Protein AF-A0A7X7YXY2-F1 (afdb_monomer_lite)

Radius of gyration: 24.93 Å; chains: 1; bounding box: 46×32×89 Å

Sequence (174 aa):
MLSRREFLTVGAAAGASMLLKPASALAAQGSRRFHCCLASKVIAARPELLDIVRDAGVTELWLASYFFGHWYEKPEDLKPVIAMVEAKGLGWNIINVPLGHPGDALGDATGATPVAPPTRWRMAERPDGTKYSGTSLHPPATQENVDAIRQIRALKPGTIFLDDDFRLAQGPGV

pLDDT: mean 82.48, std 14.8, range [44.88, 98.0]

Secondary structure (DSSP, 8-state):
---HHHHHHHHHHHHHHHHT--THHHHTTT----EEE--HHHHHH-TTHHHHHHHTT--EEEEEEEETTEESS-HHHHHHHHHHHHHTT-EEEEEEESS--SSSTT--TTS-S-SS--TTSPPEE-TT--EE-S----TTHHHHHHHHHHHHHTT--S-EEEPTT-S--SSTT-

Structure (mmCIF, N/CA/C/O backbone):
data_AF-A0A7X7YXY2-F1
#
_entry.id   AF-A0A7X7YXY2-F1
#
loop_
_atom_site.group_PDB
_atom_site.id
_atom_site.type_symbol
_atom_site.label_atom_id
_atom_site.label_alt_id
_atom_site.label_comp_id
_atom_site.label_asym_id
_atom_site.label_entity_id
_atom_site.label_seq_id
_atom_site.pdbx_PDB_ins_code
_atom_site.Cartn_x
_atom_site.Cartn_y
_atom_site.Cartn_z
_atom_site.occupancy
_atom_site.B_iso_or_equiv
_atom_site.auth_seq_id
_atom_site.auth_comp_id
_atom_site.auth_asym_id
_atom_site.auth_atom_id
_atom_site.pdbx_PDB_model_num
ATOM 1 N N . MET A 1 1 ? -1.255 -7.164 68.648 1.00 64.19 1 MET A N 1
ATOM 2 C CA . MET A 1 1 ? -1.462 -8.426 67.904 1.00 64.19 1 MET A CA 1
ATOM 3 C C . MET A 1 1 ? -2.823 -8.342 67.244 1.00 64.19 1 MET A C 1
ATOM 5 O O . MET A 1 1 ? -3.775 -8.042 67.950 1.00 64.19 1 MET A O 1
ATOM 9 N N . LEU A 1 2 ? -2.908 -8.529 65.926 1.00 71.62 2 LEU A N 1
ATOM 10 C CA . LEU A 1 2 ? -4.194 -8.583 65.224 1.00 71.62 2 LEU A CA 1
ATOM 11 C C . LEU A 1 2 ? -4.937 -9.860 65.619 1.00 71.62 2 LEU A C 1
ATOM 13 O O . LEU A 1 2 ? -4.355 -10.945 65.634 1.00 71.62 2 LEU A O 1
ATOM 17 N N . SER A 1 3 ? -6.219 -9.734 65.938 1.00 87.88 3 SER A N 1
ATOM 18 C CA . SER A 1 3 ? -7.081 -10.883 66.184 1.00 87.88 3 SER A CA 1
ATOM 19 C C . SER A 1 3 ? -7.359 -11.640 64.882 1.00 87.88 3 SER A C 1
ATOM 21 O O . SER A 1 3 ? -7.350 -11.083 63.782 1.00 87.88 3 SER A O 1
ATOM 23 N N . ARG A 1 4 ? -7.677 -12.935 64.999 1.00 82.50 4 ARG A N 1
ATOM 24 C CA . ARG A 1 4 ? -8.040 -13.789 63.854 1.00 82.50 4 ARG A CA 1
ATOM 25 C C . ARG A 1 4 ? -9.196 -13.208 63.030 1.00 82.50 4 ARG A C 1
ATOM 27 O O . ARG A 1 4 ? -9.219 -13.375 61.816 1.00 82.50 4 ARG A O 1
ATOM 34 N N . ARG A 1 5 ? -10.148 -12.528 63.680 1.00 82.62 5 ARG A N 1
ATOM 35 C CA . ARG A 1 5 ? -11.267 -11.866 62.995 1.00 82.62 5 ARG A CA 1
ATOM 36 C C . ARG A 1 5 ? -10.794 -10.666 62.188 1.00 82.62 5 ARG A C 1
ATOM 38 O O . ARG A 1 5 ? -11.148 -10.575 61.024 1.00 82.62 5 ARG A O 1
ATOM 45 N N . GLU A 1 6 ? -9.956 -9.806 62.756 1.00 84.50 6 GLU A N 1
ATOM 46 C CA . GLU A 1 6 ? -9.417 -8.649 62.030 1.00 84.50 6 GLU A CA 1
ATOM 47 C C . GLU A 1 6 ? -8.555 -9.082 60.841 1.00 84.50 6 GLU A C 1
ATOM 49 O O . GLU A 1 6 ? -8.676 -8.510 59.762 1.00 84.50 6 GLU A O 1
ATOM 54 N N . PHE A 1 7 ? -7.763 -10.147 60.992 1.00 82.75 7 PHE A N 1
ATOM 55 C CA . PHE A 1 7 ? -6.981 -10.710 59.891 1.00 82.75 7 PHE A CA 1
ATOM 56 C C . PHE A 1 7 ? -7.865 -11.207 58.736 1.00 82.75 7 PHE A C 1
ATOM 58 O O . PHE A 1 7 ? -7.582 -10.924 57.573 1.00 82.75 7 PHE A O 1
ATOM 65 N N . LEU A 1 8 ? -8.965 -11.906 59.041 1.00 84.12 8 LEU A N 1
ATOM 66 C CA . LEU A 1 8 ? -9.902 -12.393 58.024 1.00 84.12 8 LEU A CA 1
ATOM 67 C C . LEU A 1 8 ? -10.663 -11.253 57.341 1.00 84.12 8 LEU A C 1
ATOM 69 O O . LEU A 1 8 ? -10.829 -11.283 56.125 1.00 84.12 8 LEU A O 1
ATOM 73 N N . THR A 1 9 ? -11.084 -10.235 58.092 1.00 83.06 9 THR A N 1
ATOM 74 C CA . THR A 1 9 ? -11.784 -9.073 57.530 1.00 83.06 9 THR A CA 1
ATOM 75 C C . THR A 1 9 ? -10.872 -8.271 56.604 1.00 83.06 9 THR A C 1
ATOM 77 O O . THR A 1 9 ? -11.273 -7.919 55.495 1.00 83.06 9 THR A O 1
ATOM 80 N N . VAL A 1 10 ? -9.623 -8.033 57.017 1.00 80.06 10 VAL A N 1
ATOM 81 C CA . VAL A 1 10 ? -8.624 -7.338 56.192 1.00 80.06 10 VAL A CA 1
ATOM 82 C C . VAL A 1 10 ? -8.265 -8.168 54.957 1.00 80.06 10 VAL A C 1
ATOM 84 O O . VAL A 1 10 ? -8.212 -7.626 53.855 1.00 80.06 10 VAL A O 1
ATOM 87 N N . GLY A 1 11 ? -8.095 -9.486 55.105 1.00 75.94 11 GLY A N 1
ATOM 88 C CA . GLY A 1 11 ? -7.824 -10.390 53.985 1.00 75.94 11 GLY A CA 1
ATOM 89 C C . GLY A 1 11 ? -8.963 -10.443 52.961 1.00 75.94 11 GLY A C 1
ATOM 90 O O . GLY A 1 11 ? -8.712 -10.383 51.758 1.00 75.94 11 GLY A O 1
ATOM 91 N N . ALA A 1 12 ? -10.219 -10.485 53.415 1.00 77.38 12 ALA A N 1
ATOM 92 C CA . ALA A 1 12 ? -11.387 -10.481 52.535 1.00 77.38 12 ALA A CA 1
ATOM 93 C C . ALA A 1 12 ? -11.550 -9.144 51.788 1.00 77.38 12 ALA A C 1
ATOM 95 O O . ALA A 1 12 ? -11.807 -9.138 50.584 1.00 77.38 12 ALA A O 1
ATOM 96 N N . ALA A 1 13 ? -11.338 -8.012 52.469 1.00 73.19 13 ALA A N 1
ATOM 97 C CA . ALA A 1 13 ? -11.385 -6.686 51.852 1.00 73.19 13 ALA A CA 1
ATOM 98 C C . ALA A 1 13 ? -10.258 -6.479 50.821 1.00 73.19 13 ALA A C 1
ATOM 100 O O . ALA A 1 13 ? -10.490 -5.918 49.746 1.00 73.19 13 ALA A O 1
ATOM 101 N N . ALA A 1 14 ? -9.052 -6.983 51.105 1.00 69.44 14 ALA A N 1
ATOM 102 C CA . ALA A 1 14 ? -7.924 -6.971 50.173 1.00 69.44 14 ALA A CA 1
ATOM 103 C C . ALA A 1 14 ? -8.167 -7.871 48.942 1.00 69.44 14 ALA A C 1
ATOM 105 O O . ALA A 1 14 ? -7.831 -7.500 47.819 1.00 69.44 14 ALA A O 1
ATOM 106 N N . GLY A 1 15 ? -8.808 -9.031 49.123 1.00 65.62 15 GLY A N 1
ATOM 107 C CA . GLY A 1 15 ? -9.174 -9.927 48.020 1.00 65.62 15 GLY A CA 1
ATOM 108 C C . GLY A 1 15 ? -10.257 -9.344 47.105 1.00 65.62 15 GLY A C 1
ATOM 109 O O . GLY A 1 15 ? -10.133 -9.394 45.882 1.00 65.62 15 GLY A O 1
ATOM 110 N N . ALA A 1 16 ? -11.289 -8.717 47.679 1.00 63.78 16 ALA A N 1
ATOM 111 C CA . ALA A 1 16 ? -12.358 -8.069 46.915 1.00 63.78 16 ALA A CA 1
ATOM 112 C C . ALA A 1 16 ? -11.865 -6.842 46.124 1.00 63.78 16 ALA A C 1
ATOM 114 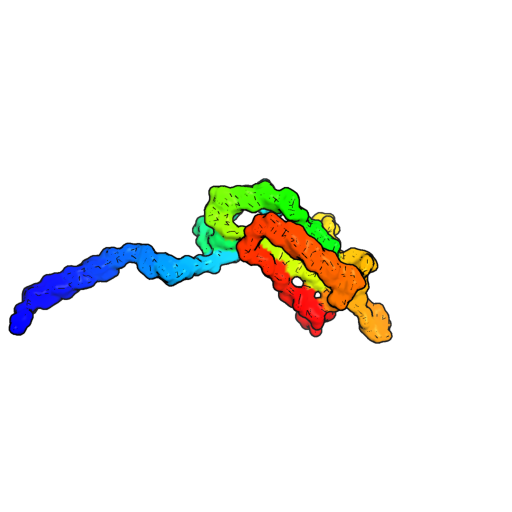O O . ALA A 1 16 ? -12.303 -6.607 44.999 1.00 63.78 16 ALA A O 1
ATOM 115 N N . SER A 1 17 ? -10.901 -6.091 46.663 1.00 58.81 17 SER A N 1
ATOM 116 C CA . SER A 1 17 ? -10.288 -4.954 45.960 1.00 58.81 17 SER A CA 1
ATOM 117 C C . SER A 1 17 ? -9.375 -5.376 44.800 1.00 58.81 17 SER A C 1
ATOM 119 O O . SER A 1 17 ? -9.226 -4.617 43.843 1.00 58.81 17 SER A O 1
ATOM 121 N N . MET A 1 18 ? -8.840 -6.604 44.801 1.00 59.44 18 MET A N 1
ATOM 122 C CA . MET A 1 18 ? -8.145 -7.165 43.632 1.00 59.44 18 MET A CA 1
ATOM 123 C C . MET A 1 18 ? -9.092 -7.580 42.495 1.00 59.44 18 MET A C 1
ATOM 125 O O . MET A 1 18 ? -8.693 -7.508 41.333 1.00 59.44 18 MET A O 1
ATOM 129 N N . LEU A 1 19 ? -10.336 -7.959 42.806 1.00 58.41 19 LEU A N 1
ATOM 130 C CA . LEU A 1 19 ? -11.381 -8.260 41.814 1.00 58.41 19 LEU A CA 1
ATOM 131 C C . LEU A 1 19 ? -12.005 -6.996 41.204 1.00 58.41 19 LEU A C 1
ATOM 133 O O . LEU A 1 19 ? -12.573 -7.048 40.119 1.00 58.41 19 LEU A O 1
ATOM 137 N N . LEU A 1 20 ? -11.858 -5.856 41.882 1.00 57.53 20 LEU A N 1
ATOM 138 C CA . LEU A 1 20 ? -12.271 -4.534 41.411 1.00 57.53 20 LEU A CA 1
ATOM 139 C C . LEU A 1 20 ? -11.175 -3.806 40.625 1.00 57.53 20 LEU A C 1
ATOM 141 O O . LEU A 1 20 ? -11.328 -2.617 40.336 1.00 57.53 20 LEU A O 1
ATOM 145 N N . LYS A 1 21 ? -10.075 -4.482 40.254 1.00 52.84 21 LYS A N 1
ATOM 146 C CA . LYS A 1 21 ? -9.138 -3.895 39.293 1.00 52.84 21 LYS A CA 1
ATOM 147 C C . LYS A 1 21 ? -9.932 -3.560 38.029 1.00 52.84 21 LYS A C 1
ATOM 149 O O . LYS A 1 21 ? -10.489 -4.473 37.418 1.00 52.84 21 LYS A O 1
ATOM 154 N N . PRO A 1 22 ? -10.003 -2.281 37.625 1.00 54.41 22 PRO A N 1
ATOM 155 C CA . PRO A 1 22 ? -10.683 -1.939 36.396 1.00 54.41 22 PRO A CA 1
ATOM 156 C C . PRO A 1 22 ? -9.968 -2.698 35.280 1.00 54.41 22 PRO A C 1
ATOM 158 O O . PRO A 1 22 ? -8.735 -2.712 35.223 1.00 54.41 22 PRO A O 1
ATOM 161 N N . ALA A 1 23 ? -10.732 -3.319 34.382 1.00 55.41 23 ALA A N 1
ATOM 162 C CA . ALA A 1 23 ? -10.197 -3.962 33.180 1.00 55.41 23 ALA A CA 1
ATOM 163 C C . ALA A 1 23 ? -9.264 -3.024 32.373 1.00 55.41 23 ALA A C 1
ATOM 165 O O . ALA A 1 23 ? -8.460 -3.483 31.565 1.00 55.41 23 ALA A O 1
ATOM 166 N N . SER A 1 24 ? -9.297 -1.714 32.653 1.00 52.25 24 SER A N 1
ATOM 167 C CA . SER A 1 24 ? -8.376 -0.711 32.120 1.00 52.25 24 SER A CA 1
ATOM 168 C C . SER A 1 24 ? -6.901 -0.920 32.490 1.00 52.25 24 SER A C 1
ATOM 170 O O . SER A 1 24 ? -6.040 -0.499 31.725 1.00 52.25 24 SER A O 1
ATOM 172 N N . ALA A 1 25 ? -6.566 -1.595 33.597 1.00 44.88 25 ALA A N 1
ATOM 173 C CA . ALA A 1 25 ? -5.164 -1.851 33.952 1.00 44.88 25 ALA A CA 1
ATOM 174 C C . ALA A 1 25 ? -4.511 -2.921 33.053 1.00 44.88 25 ALA A C 1
ATOM 176 O O . ALA A 1 25 ? -3.305 -2.871 32.823 1.00 44.88 25 ALA A O 1
ATOM 177 N N . LEU A 1 26 ? -5.305 -3.845 32.493 1.00 47.53 26 LEU A N 1
ATOM 178 C CA . LEU A 1 26 ? -4.872 -4.749 31.418 1.00 47.53 26 LEU A CA 1
ATOM 179 C C . LEU A 1 26 ? -4.837 -4.049 30.051 1.00 47.53 26 LEU A C 1
ATOM 181 O O . LEU A 1 26 ? -4.043 -4.433 29.202 1.00 47.53 26 LEU A O 1
ATOM 185 N N . ALA A 1 27 ? -5.637 -2.996 29.855 1.00 50.47 27 ALA A N 1
ATOM 186 C CA . ALA A 1 27 ? -5.588 -2.160 28.652 1.00 50.47 27 ALA A CA 1
ATOM 187 C C . ALA A 1 27 ? -4.377 -1.199 28.619 1.00 50.47 27 ALA A C 1
ATOM 189 O O . ALA A 1 27 ? -4.039 -0.673 27.560 1.00 50.47 27 ALA A O 1
ATOM 190 N N . ALA A 1 28 ? -3.723 -0.964 29.766 1.00 45.62 28 ALA A N 1
ATOM 191 C CA . ALA A 1 28 ? -2.580 -0.056 29.905 1.00 45.62 28 ALA A CA 1
ATOM 192 C C . ALA A 1 28 ? -1.221 -0.684 29.526 1.00 45.62 28 ALA A C 1
ATOM 194 O O . ALA A 1 28 ? -0.258 0.041 29.279 1.00 45.62 28 ALA A O 1
ATOM 195 N N . GLN A 1 29 ? -1.128 -2.016 29.418 1.00 49.97 29 GLN A N 1
ATOM 196 C CA . GLN A 1 29 ? -0.114 -2.645 28.569 1.00 49.97 29 GLN A CA 1
ATOM 197 C C . GLN A 1 29 ? -0.588 -2.421 27.140 1.00 49.97 29 GLN A C 1
ATOM 199 O O . GLN A 1 29 ? -1.574 -3.040 26.755 1.00 49.97 29 GLN A O 1
ATOM 204 N N . GLY A 1 30 ? 0.052 -1.486 26.423 1.00 58.22 30 GLY A N 1
ATOM 205 C CA . GLY A 1 30 ? -0.390 -0.996 25.114 1.00 58.22 30 GLY A CA 1
ATOM 206 C C . GLY A 1 30 ? -1.126 -2.069 24.318 1.00 58.22 30 GLY A C 1
ATOM 207 O O . GLY A 1 30 ? -0.541 -3.116 24.035 1.00 58.22 30 GLY A O 1
ATOM 208 N N . SER A 1 31 ? -2.419 -1.823 24.071 1.00 69.44 31 SER A N 1
ATOM 209 C CA . SER A 1 31 ? -3.337 -2.745 23.398 1.00 69.44 31 SER A CA 1
ATOM 210 C C . SER A 1 31 ? -2.606 -3.514 22.300 1.00 69.44 31 SER A C 1
ATOM 212 O O . SER A 1 31 ? -1.999 -2.903 21.414 1.00 69.44 31 SER A O 1
ATOM 214 N N . ARG A 1 32 ? -2.601 -4.853 22.389 1.00 82.88 32 ARG A N 1
ATOM 215 C CA . ARG A 1 32 ? -2.009 -5.694 21.345 1.00 82.88 32 ARG A CA 1
ATOM 216 C C . ARG A 1 32 ? -2.655 -5.302 20.023 1.00 82.88 32 ARG A C 1
ATOM 218 O O . ARG A 1 32 ? -3.869 -5.403 19.879 1.00 82.88 32 ARG A O 1
ATOM 225 N N . ARG A 1 33 ? -1.835 -4.853 19.077 1.00 89.75 33 ARG A N 1
ATOM 226 C CA . ARG A 1 33 ? -2.302 -4.539 17.733 1.00 89.75 33 ARG A CA 1
ATOM 227 C C . ARG A 1 33 ? -2.281 -5.800 16.896 1.00 89.75 33 ARG A C 1
ATOM 229 O O . ARG A 1 33 ? -1.265 -6.493 16.839 1.00 89.75 33 ARG A O 1
ATOM 236 N N . PHE A 1 34 ? -3.400 -6.074 16.252 1.00 95.31 34 PHE A N 1
ATOM 237 C CA . PHE A 1 34 ? -3.542 -7.172 15.311 1.00 95.31 34 PHE A CA 1
ATOM 238 C C . PHE A 1 34 ? -3.785 -6.585 13.931 1.00 95.31 34 PHE A C 1
ATOM 240 O O . PHE A 1 34 ? -4.485 -5.582 13.783 1.00 95.31 34 PHE A O 1
ATOM 247 N N . HIS A 1 35 ? -3.167 -7.197 12.930 1.00 96.00 35 HIS A N 1
ATOM 248 C CA . HIS A 1 35 ? -3.093 -6.651 11.587 1.00 96.00 35 HIS A CA 1
ATOM 249 C C . HIS A 1 35 ? -3.696 -7.630 10.582 1.00 96.00 35 HIS A C 1
ATOM 251 O O . HIS A 1 35 ? -3.512 -8.839 10.716 1.00 96.00 35 HIS A O 1
ATOM 257 N N . CYS A 1 36 ? -4.376 -7.111 9.563 1.00 95.38 36 CYS A N 1
ATOM 258 C CA . CYS A 1 36 ? -4.899 -7.909 8.458 1.00 95.38 36 CYS A CA 1
ATOM 259 C C . CYS A 1 36 ? -4.618 -7.220 7.120 1.00 95.38 36 CYS A C 1
ATOM 261 O O . CYS A 1 36 ? -4.779 -6.007 6.993 1.00 95.38 36 CYS A O 1
ATOM 263 N N . CYS A 1 37 ? -4.201 -7.990 6.118 1.00 93.94 37 CYS A N 1
ATOM 264 C CA . CYS A 1 37 ? -4.065 -7.502 4.751 1.00 93.94 37 CYS A CA 1
ATOM 265 C C . CYS A 1 37 ? -5.386 -7.712 4.012 1.00 93.94 37 CYS A C 1
ATOM 267 O O . CYS A 1 37 ? -5.875 -8.839 3.929 1.00 93.94 37 CYS A O 1
ATOM 269 N N . LEU A 1 38 ? -5.949 -6.642 3.455 1.00 92.88 38 LEU A N 1
ATOM 270 C CA . LEU A 1 38 ? -7.177 -6.697 2.665 1.00 92.88 38 LEU A CA 1
ATOM 271 C C . LEU A 1 38 ? -7.038 -5.817 1.428 1.00 92.88 38 LEU A C 1
ATOM 273 O O . LEU A 1 38 ? -6.642 -4.658 1.511 1.00 92.88 38 LEU A O 1
ATOM 277 N N . ALA A 1 39 ? -7.397 -6.364 0.270 1.00 89.25 39 ALA A N 1
ATOM 278 C CA . ALA A 1 39 ? -7.427 -5.594 -0.965 1.00 89.25 39 ALA A CA 1
ATOM 279 C C . ALA A 1 39 ? -8.616 -4.617 -0.959 1.00 89.25 39 ALA A C 1
ATOM 281 O O . ALA A 1 39 ? -9.740 -4.998 -0.619 1.00 89.25 39 ALA A O 1
ATOM 282 N N . SER A 1 40 ? -8.385 -3.378 -1.395 1.00 91.38 40 SER A N 1
ATOM 283 C CA . SER A 1 40 ? -9.403 -2.319 -1.491 1.00 91.38 40 SER A CA 1
ATOM 284 C C . SER A 1 40 ? -10.630 -2.765 -2.289 1.00 91.38 40 SER A C 1
ATOM 286 O O . SER A 1 40 ? -11.753 -2.607 -1.819 1.00 91.38 40 SER A O 1
ATOM 288 N N . LYS A 1 41 ? -10.428 -3.425 -3.435 1.00 89.19 41 LYS A N 1
ATOM 289 C CA . LYS A 1 41 ? -11.497 -4.012 -4.260 1.00 89.19 41 LYS A CA 1
ATOM 290 C C . LYS A 1 41 ? -12.366 -5.037 -3.523 1.00 89.19 41 LYS A C 1
ATOM 292 O O . LYS A 1 41 ? -13.567 -5.107 -3.765 1.00 89.19 41 LYS A O 1
ATOM 297 N N . VAL A 1 42 ? -11.790 -5.808 -2.597 1.00 90.81 42 VAL A N 1
ATOM 298 C CA . VAL A 1 42 ? -12.544 -6.773 -1.779 1.00 90.81 42 VAL A CA 1
ATOM 299 C C . VAL A 1 42 ? -13.370 -6.030 -0.735 1.00 90.81 42 VAL A C 1
ATOM 301 O O . VAL A 1 42 ? -14.539 -6.357 -0.565 1.00 90.81 42 VAL A O 1
ATOM 304 N N . ILE A 1 43 ? -12.800 -5.008 -0.089 1.00 94.88 43 ILE A N 1
ATOM 305 C CA . ILE A 1 43 ? -13.530 -4.162 0.866 1.00 94.88 43 ILE A CA 1
ATOM 306 C C . ILE A 1 43 ? -14.690 -3.442 0.166 1.00 94.88 43 ILE A C 1
ATOM 308 O O . ILE A 1 43 ? -15.800 -3.428 0.683 1.00 94.88 43 ILE A O 1
ATOM 312 N N . ALA A 1 44 ? -14.459 -2.888 -1.025 1.00 92.56 44 ALA A N 1
ATOM 313 C CA . ALA A 1 44 ? -15.488 -2.201 -1.799 1.00 92.56 44 ALA A CA 1
ATOM 314 C C . ALA A 1 44 ? -16.629 -3.140 -2.226 1.00 92.56 44 ALA A C 1
ATOM 316 O O . ALA A 1 44 ? -17.792 -2.751 -2.174 1.00 92.56 44 ALA A O 1
ATOM 317 N N . ALA A 1 45 ? -16.311 -4.377 -2.621 1.00 94.12 45 ALA A N 1
ATOM 318 C CA . ALA A 1 45 ? -17.314 -5.370 -3.004 1.00 94.12 45 ALA A CA 1
ATOM 319 C C . ALA A 1 45 ? -18.056 -5.986 -1.804 1.00 94.12 45 ALA A C 1
ATOM 321 O O . ALA A 1 45 ? -19.186 -6.444 -1.961 1.00 94.12 45 ALA A O 1
ATOM 322 N N . ARG A 1 46 ? -17.408 -6.043 -0.634 1.00 96.06 46 ARG A N 1
ATOM 323 C CA . ARG A 1 46 ? -17.889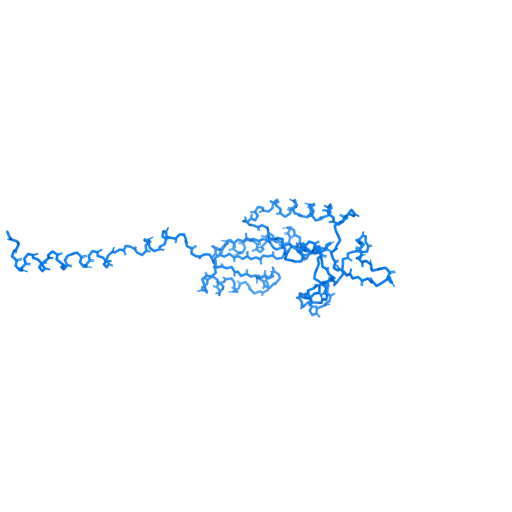 -6.714 0.584 1.00 96.06 46 ARG A CA 1
ATOM 324 C C . ARG A 1 46 ? -17.539 -5.907 1.843 1.00 96.06 46 ARG A C 1
ATOM 326 O O . ARG A 1 46 ? -16.657 -6.310 2.613 1.00 96.06 46 ARG A O 1
ATOM 333 N N . PRO A 1 47 ? -18.180 -4.745 2.059 1.00 96.00 47 PRO A N 1
ATOM 334 C CA . PRO A 1 47 ? -17.853 -3.853 3.173 1.00 96.00 47 PRO A CA 1
ATOM 335 C C . PRO A 1 47 ? -18.134 -4.466 4.554 1.00 96.00 47 PRO A C 1
ATOM 337 O O . PRO A 1 47 ? -17.517 -4.063 5.540 1.00 96.00 47 PRO A O 1
ATOM 340 N N . GLU A 1 48 ? -19.009 -5.472 4.640 1.00 96.31 48 GLU A N 1
ATOM 341 C CA . GLU A 1 48 ? -19.295 -6.236 5.859 1.00 96.31 48 GLU A CA 1
ATOM 342 C C . GLU A 1 48 ? -18.073 -6.991 6.405 1.00 96.31 48 GLU A C 1
ATOM 344 O O . GLU A 1 48 ? -18.004 -7.277 7.601 1.00 96.31 48 GLU A O 1
ATOM 349 N N . LEU A 1 49 ? -17.064 -7.262 5.565 1.00 96.31 49 LEU A N 1
ATOM 350 C CA . LEU A 1 49 ? -15.806 -7.867 6.010 1.00 96.31 49 LEU A CA 1
ATOM 351 C C . LEU A 1 49 ? -15.083 -7.004 7.045 1.00 96.31 49 LEU A C 1
ATOM 353 O O . LEU A 1 49 ? -14.390 -7.548 7.901 1.00 96.31 49 LEU A O 1
ATOM 357 N N . LEU A 1 50 ? -15.252 -5.679 7.002 1.00 97.69 50 LEU A N 1
ATOM 358 C CA . LEU A 1 50 ? -14.641 -4.787 7.986 1.00 97.69 50 LEU A CA 1
ATOM 359 C C . LEU A 1 50 ? -15.210 -5.013 9.391 1.00 97.69 50 LEU A C 1
ATOM 361 O O . LEU A 1 50 ? -14.462 -4.939 10.363 1.00 97.69 50 LEU A O 1
ATOM 365 N N . ASP A 1 51 ? -16.507 -5.322 9.503 1.00 97.44 51 ASP A N 1
ATOM 366 C CA . ASP A 1 51 ? -17.116 -5.674 10.788 1.00 97.44 51 ASP A CA 1
ATOM 367 C C . ASP A 1 51 ? -16.577 -7.015 11.290 1.00 97.44 51 ASP A C 1
ATOM 369 O O . ASP A 1 51 ? -16.132 -7.098 12.429 1.00 97.44 51 ASP A O 1
ATOM 373 N N . ILE A 1 52 ? -16.508 -8.028 10.420 1.00 97.44 52 ILE A N 1
ATOM 374 C CA . ILE A 1 52 ? -15.967 -9.354 10.767 1.00 97.44 52 ILE A CA 1
ATOM 375 C C . ILE A 1 52 ? -14.520 -9.244 11.264 1.00 97.44 52 ILE A C 1
ATOM 377 O O . ILE A 1 52 ? -14.150 -9.841 12.272 1.00 97.44 52 ILE A O 1
ATOM 381 N N . VAL A 1 53 ? -13.694 -8.473 10.559 1.00 96.62 53 VAL A N 1
ATOM 382 C CA . VAL A 1 53 ? -12.272 -8.301 10.872 1.00 96.62 53 VAL A CA 1
ATOM 383 C C . VAL A 1 53 ? -12.086 -7.550 12.190 1.00 96.62 53 VAL A C 1
ATOM 385 O O . VAL A 1 53 ? -11.298 -7.983 13.032 1.00 96.62 53 VAL A O 1
ATOM 388 N N . ARG A 1 54 ? -12.856 -6.479 12.413 1.00 96.62 54 ARG A N 1
ATOM 389 C CA . ARG A 1 54 ? -12.883 -5.768 13.697 1.00 96.62 54 ARG A CA 1
ATOM 390 C C . ARG A 1 54 ? -13.313 -6.694 14.836 1.00 96.62 54 ARG A C 1
ATOM 392 O O . ARG A 1 54 ? -12.655 -6.726 15.871 1.00 96.62 54 ARG A O 1
ATOM 399 N N . ASP A 1 55 ? -14.389 -7.453 14.650 1.00 96.19 55 ASP A N 1
ATOM 400 C CA . ASP A 1 55 ? -14.949 -8.332 15.683 1.00 96.19 55 ASP A CA 1
ATOM 401 C C . ASP A 1 55 ? -14.010 -9.511 16.001 1.00 96.19 55 ASP A C 1
ATOM 403 O O . ASP A 1 55 ? -13.996 -10.012 17.125 1.00 96.19 55 ASP A O 1
ATOM 407 N N . ALA A 1 56 ? -13.145 -9.894 15.055 1.00 96.06 56 ALA A N 1
ATOM 408 C CA . ALA A 1 56 ? -12.037 -10.825 15.274 1.00 96.06 56 ALA A CA 1
ATOM 409 C C . ALA A 1 56 ? -10.860 -10.224 16.078 1.00 96.06 56 ALA A C 1
ATOM 411 O O . ALA A 1 56 ? -9.887 -10.925 16.362 1.00 96.06 56 ALA A O 1
ATOM 412 N N . GLY A 1 57 ? -10.927 -8.943 16.453 1.00 95.25 57 GLY A N 1
ATOM 413 C CA . GLY A 1 57 ? -9.915 -8.247 17.249 1.00 95.25 57 GLY A CA 1
ATOM 414 C C . GLY A 1 57 ? -8.807 -7.578 16.434 1.00 95.25 57 GLY A C 1
ATOM 415 O O . GLY A 1 57 ? -7.821 -7.127 17.019 1.00 95.25 57 GLY A O 1
ATOM 416 N N . VAL A 1 58 ? -8.937 -7.496 15.104 1.00 96.88 58 VAL A N 1
ATOM 417 C CA . VAL A 1 58 ? -7.998 -6.738 14.263 1.00 96.88 58 VAL A CA 1
ATOM 418 C C . VAL A 1 58 ? -8.158 -5.248 14.530 1.00 96.88 58 VAL A C 1
ATOM 420 O O . VAL A 1 58 ? -9.266 -4.731 14.624 1.00 96.88 58 VAL A O 1
ATOM 423 N N . THR A 1 59 ? -7.029 -4.554 14.638 1.00 96.69 59 THR A N 1
ATOM 424 C CA . THR A 1 59 ? -6.973 -3.117 14.925 1.00 96.69 59 THR A CA 1
ATOM 425 C C . THR A 1 59 ? -6.487 -2.303 13.732 1.00 96.69 59 THR A C 1
ATOM 427 O O . THR A 1 59 ? -6.731 -1.105 13.676 1.00 96.69 59 THR A O 1
ATOM 430 N N . GLU A 1 60 ? -5.763 -2.929 12.802 1.00 97.44 60 GLU A N 1
ATOM 431 C CA . GLU A 1 60 ? -5.025 -2.255 11.733 1.00 97.44 60 GLU A CA 1
ATOM 432 C C . GLU A 1 60 ? -5.155 -3.028 10.415 1.00 97.44 60 GLU A C 1
ATOM 434 O O . GLU A 1 60 ? -4.927 -4.240 10.368 1.00 97.44 60 GLU A O 1
ATOM 439 N N . LEU A 1 61 ? -5.458 -2.330 9.325 1.00 97.62 61 LEU A N 1
ATOM 440 C CA . LEU A 1 61 ? -5.450 -2.905 7.984 1.00 97.62 61 LEU A 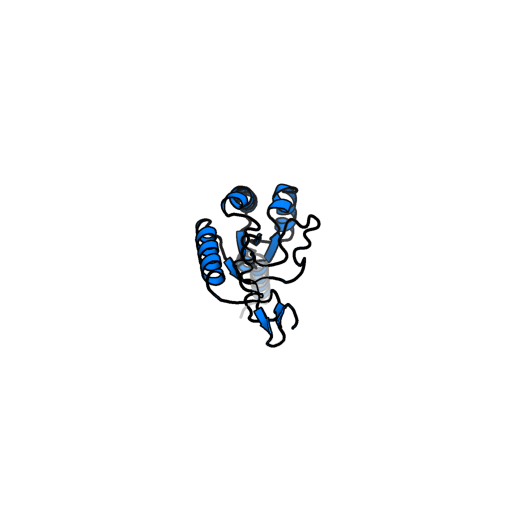CA 1
ATOM 441 C C . LEU A 1 61 ? -4.207 -2.503 7.198 1.00 97.62 61 LEU A C 1
ATOM 443 O O . LEU A 1 61 ? -3.679 -1.402 7.347 1.00 97.62 61 LEU A O 1
ATOM 447 N N . TRP A 1 62 ? -3.768 -3.405 6.329 1.00 97.06 62 TRP A N 1
ATOM 448 C CA . TRP A 1 62 ? -2.739 -3.161 5.332 1.00 97.06 62 TRP A CA 1
ATOM 449 C C . TRP A 1 62 ? -3.360 -3.198 3.937 1.00 97.06 62 TRP A C 1
ATOM 451 O O . TRP A 1 62 ? -3.878 -4.234 3.512 1.00 97.06 62 TRP A O 1
ATOM 461 N N . LEU A 1 63 ? -3.307 -2.064 3.239 1.00 95.44 63 LEU A N 1
ATOM 462 C CA . LEU A 1 63 ? -3.833 -1.899 1.887 1.00 95.44 63 LEU A CA 1
ATOM 463 C C . LEU A 1 63 ? -2.685 -1.914 0.870 1.00 95.44 63 LEU A C 1
ATOM 465 O O . LEU A 1 63 ? -1.627 -1.326 1.097 1.00 95.44 63 LEU A O 1
ATOM 469 N N . ALA A 1 64 ? -2.895 -2.578 -0.261 1.00 91.50 64 ALA A N 1
ATOM 470 C CA . ALA A 1 64 ? -1.975 -2.562 -1.395 1.00 91.50 64 ALA A CA 1
ATOM 471 C C . ALA A 1 64 ? -1.970 -1.188 -2.088 1.00 91.50 64 ALA A C 1
ATOM 473 O O . ALA A 1 64 ? -3.012 -0.539 -2.145 1.00 91.50 64 ALA A O 1
ATOM 474 N N . SER A 1 65 ? -0.832 -0.757 -2.646 1.00 92.81 65 SER A N 1
ATOM 475 C CA . SER A 1 65 ? -0.793 0.454 -3.482 1.00 92.81 65 SER A CA 1
ATOM 476 C C . SER A 1 65 ? 0.125 0.339 -4.697 1.00 92.81 65 SER A C 1
ATOM 478 O O . SER A 1 65 ? -0.370 0.198 -5.812 1.00 92.81 65 SER A O 1
ATOM 480 N N . TYR A 1 66 ? 1.447 0.390 -4.522 1.00 91.31 66 TYR A N 1
ATOM 481 C CA . TYR A 1 66 ? 2.393 0.409 -5.639 1.00 91.31 66 TYR A CA 1
ATOM 482 C C . TYR A 1 66 ? 3.304 -0.810 -5.613 1.00 91.31 66 TYR A C 1
ATOM 484 O O . TYR A 1 66 ? 3.998 -1.060 -4.624 1.00 91.31 66 TYR A O 1
ATOM 492 N N . PHE A 1 67 ? 3.286 -1.566 -6.708 1.00 87.50 67 PHE A N 1
ATOM 493 C CA . PHE A 1 67 ? 3.974 -2.839 -6.852 1.00 87.50 67 PHE A CA 1
ATOM 494 C C . PHE A 1 67 ? 4.858 -2.828 -8.106 1.00 87.50 67 PHE A C 1
ATOM 496 O O . PHE A 1 67 ? 4.372 -2.692 -9.226 1.00 87.50 67 PHE A O 1
ATOM 503 N N . PHE A 1 68 ? 6.172 -2.947 -7.899 1.00 83.75 68 PHE A N 1
ATOM 504 C CA . PHE A 1 68 ? 7.228 -3.204 -8.887 1.00 83.75 68 PHE A CA 1
ATOM 505 C C . PHE A 1 68 ? 7.112 -2.421 -10.200 1.00 83.75 68 PHE A C 1
ATOM 507 O O . PHE A 1 68 ? 7.357 -2.944 -11.285 1.00 83.75 68 PHE A O 1
ATOM 514 N N . GLY A 1 69 ? 6.767 -1.136 -10.102 1.00 87.75 69 GLY A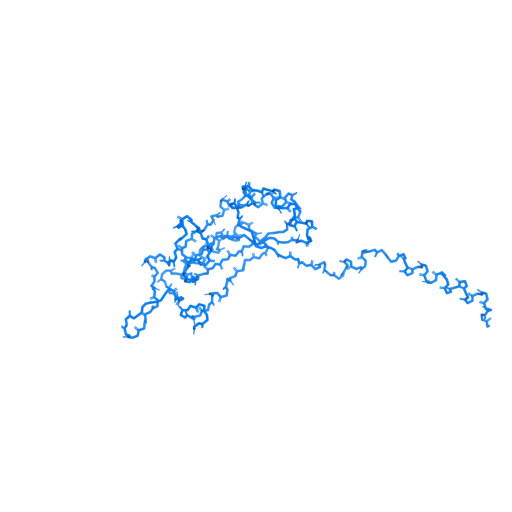 N 1
ATOM 515 C CA . GLY A 1 69 ? 6.686 -0.245 -11.262 1.00 87.75 69 GLY A CA 1
ATOM 516 C C . GLY A 1 69 ? 5.266 0.086 -11.720 1.00 87.75 69 GLY A C 1
ATOM 517 O O . GLY A 1 69 ? 5.105 0.852 -12.676 1.00 87.75 69 GLY A O 1
ATOM 518 N N . HIS A 1 70 ? 4.256 -0.476 -11.049 1.00 88.44 70 HIS A N 1
ATOM 519 C CA . HIS A 1 70 ? 2.843 -0.343 -11.383 1.00 88.44 70 HIS A CA 1
ATOM 520 C C . HIS A 1 70 ? 2.016 0.085 -10.171 1.00 88.44 70 HIS A C 1
ATOM 522 O O . HIS A 1 70 ? 2.230 -0.365 -9.046 1.00 88.44 70 HIS A O 1
ATOM 528 N N . TRP A 1 71 ? 1.017 0.930 -10.413 1.00 90.12 71 TRP A N 1
ATOM 529 C CA . TRP A 1 71 ? -0.027 1.191 -9.429 1.00 90.12 71 TRP A CA 1
ATOM 530 C C . TRP A 1 71 ? -1.008 0.027 -9.442 1.00 90.12 71 TRP A C 1
ATOM 532 O O . TRP A 1 71 ? -1.734 -0.151 -10.416 1.00 90.12 71 TRP A O 1
ATOM 542 N N . TYR A 1 72 ? -1.016 -0.747 -8.362 1.00 87.25 72 TYR A N 1
ATOM 543 C CA . TYR A 1 72 ? -2.094 -1.687 -8.085 1.00 87.25 72 TYR A CA 1
ATOM 544 C C . TYR A 1 72 ? -3.353 -0.911 -7.692 1.00 87.25 72 TYR A C 1
ATOM 546 O O . TYR A 1 72 ? -4.424 -1.138 -8.238 1.00 87.25 72 TYR A O 1
ATOM 554 N N . GLU A 1 73 ? -3.186 0.069 -6.801 1.00 89.69 73 GLU A N 1
ATOM 555 C CA . GLU A 1 73 ? -4.224 1.003 -6.367 1.00 89.69 73 GLU A CA 1
ATOM 556 C C . GLU A 1 73 ? -3.584 2.380 -6.187 1.00 89.69 73 GLU A C 1
ATOM 558 O O . GLU A 1 73 ? -2.614 2.540 -5.428 1.00 89.69 73 GLU A O 1
ATOM 563 N N . LYS A 1 74 ? -4.098 3.384 -6.900 1.00 93.56 74 LYS A N 1
ATOM 564 C CA . LYS A 1 74 ? -3.563 4.740 -6.788 1.00 93.56 74 LYS A CA 1
ATOM 565 C C . LYS A 1 74 ? -4.046 5.406 -5.501 1.00 93.56 74 LYS A C 1
ATOM 567 O O . LYS A 1 74 ? -5.097 5.041 -4.969 1.00 93.56 74 LYS A O 1
ATOM 572 N N . PRO A 1 75 ? -3.331 6.428 -5.002 1.00 95.12 75 PRO A N 1
ATOM 573 C CA . PRO A 1 75 ? -3.743 7.126 -3.794 1.00 95.12 75 PRO A CA 1
ATOM 574 C C . PRO A 1 75 ? -5.176 7.674 -3.839 1.00 95.12 75 PRO A C 1
ATOM 576 O O . PRO A 1 75 ? -5.864 7.674 -2.823 1.00 95.12 75 PRO A O 1
ATOM 579 N N . GLU A 1 76 ? -5.641 8.143 -4.996 1.00 94.56 76 GLU A N 1
ATOM 580 C CA . GLU A 1 76 ? -7.011 8.609 -5.211 1.00 94.56 76 GLU A CA 1
ATOM 581 C C . GLU A 1 76 ? -8.063 7.502 -5.072 1.00 94.56 76 GLU A C 1
ATOM 583 O O . GLU A 1 76 ? -9.106 7.748 -4.462 1.00 94.56 76 GLU A O 1
ATOM 588 N N . ASP A 1 77 ? -7.760 6.296 -5.551 1.00 92.19 77 ASP A N 1
ATOM 589 C CA . ASP A 1 77 ? -8.663 5.140 -5.541 1.00 92.19 77 ASP A CA 1
ATOM 590 C C . ASP A 1 77 ? -8.786 4.534 -4.134 1.00 92.19 77 ASP A C 1
ATOM 592 O O . ASP A 1 77 ? -9.819 3.976 -3.765 1.00 92.19 77 ASP A O 1
ATOM 596 N N . LEU A 1 78 ? -7.761 4.719 -3.295 1.00 95.69 78 LEU A N 1
ATOM 597 C CA . LEU A 1 78 ? -7.760 4.260 -1.906 1.00 95.69 78 LEU A CA 1
ATOM 598 C C . LEU A 1 78 ? -8.623 5.122 -0.976 1.00 95.69 78 LEU A C 1
ATOM 600 O O . LEU A 1 78 ? -9.086 4.621 0.049 1.00 95.69 78 LEU A O 1
ATOM 604 N N . LYS A 1 79 ? -8.870 6.401 -1.299 1.00 96.62 79 LYS A N 1
ATOM 605 C CA . LYS A 1 79 ? -9.565 7.340 -0.391 1.00 96.62 79 LYS A CA 1
ATOM 606 C C . LYS A 1 79 ? -10.952 6.862 0.067 1.00 96.62 79 LYS A C 1
ATOM 608 O O . LYS A 1 79 ? -11.208 6.938 1.269 1.00 96.62 79 LYS A O 1
ATOM 613 N N . PRO A 1 80 ? -11.847 6.363 -0.811 1.00 96.69 80 PRO A N 1
ATOM 614 C CA . PRO A 1 80 ? -13.155 5.873 -0.377 1.00 96.69 80 PRO A CA 1
ATOM 615 C C . PRO A 1 80 ? -13.039 4.675 0.570 1.00 96.69 80 PRO A C 1
ATOM 617 O O . PRO A 1 80 ? -13.781 4.582 1.544 1.00 96.69 80 PRO A O 1
ATOM 620 N N . VAL A 1 81 ? -12.081 3.779 0.317 1.00 96.88 81 VAL A N 1
ATOM 621 C CA . VAL A 1 81 ? -11.842 2.609 1.167 1.00 96.88 81 VAL A CA 1
ATOM 622 C C . VAL A 1 81 ? -11.273 3.013 2.518 1.00 96.88 81 VAL A C 1
ATOM 624 O O . VAL A 1 81 ? -11.770 2.542 3.535 1.00 96.88 81 VAL A O 1
ATOM 627 N N . ILE A 1 82 ? -10.306 3.930 2.547 1.00 97.81 82 ILE A N 1
ATOM 628 C CA . ILE A 1 82 ? -9.758 4.490 3.788 1.00 97.81 82 ILE A CA 1
ATOM 629 C C . ILE A 1 82 ? -10.882 5.056 4.662 1.00 97.81 82 ILE A C 1
ATOM 631 O O . ILE A 1 82 ? -10.970 4.707 5.836 1.00 97.81 82 ILE A O 1
ATOM 635 N N . ALA A 1 83 ? -11.802 5.831 4.081 1.00 98.00 83 ALA A N 1
ATOM 636 C CA . ALA A 1 83 ? -12.938 6.378 4.818 1.00 98.00 83 ALA A CA 1
ATOM 637 C C . ALA A 1 83 ? -13.842 5.283 5.421 1.00 98.00 83 ALA A C 1
ATOM 639 O O . ALA A 1 83 ? -14.312 5.425 6.549 1.00 98.00 83 ALA A O 1
ATOM 640 N N . MET A 1 84 ? -14.066 4.171 4.708 1.00 97.88 84 MET A N 1
ATOM 641 C CA . MET A 1 84 ? -14.821 3.029 5.243 1.00 97.88 84 MET A CA 1
ATOM 642 C C . MET A 1 84 ? -14.093 2.346 6.407 1.00 97.88 84 MET A C 1
ATOM 644 O O . MET A 1 84 ? -14.731 1.980 7.392 1.00 97.88 84 MET A O 1
ATOM 648 N N . VAL A 1 85 ? -12.772 2.186 6.310 1.00 98.00 85 VAL A N 1
ATOM 649 C CA . VAL A 1 85 ? -11.938 1.584 7.363 1.00 98.00 85 VAL A CA 1
ATOM 650 C C . VAL A 1 85 ? -11.946 2.455 8.622 1.00 98.00 85 VAL A C 1
ATOM 652 O O . VAL A 1 85 ? -12.233 1.963 9.715 1.00 98.00 85 VAL A O 1
ATOM 655 N N . GLU A 1 86 ? -11.736 3.762 8.464 1.00 97.69 86 GLU A N 1
ATOM 656 C CA . GLU A 1 86 ? -11.753 4.731 9.565 1.00 97.69 86 GLU A CA 1
ATOM 657 C C . GLU A 1 86 ? -13.131 4.808 10.238 1.00 97.69 86 GLU A C 1
ATOM 659 O O . GLU A 1 86 ? -13.220 4.824 11.466 1.00 97.69 86 GLU A O 1
ATOM 664 N N . ALA A 1 87 ? -14.221 4.759 9.464 1.00 97.69 87 ALA A N 1
ATOM 665 C CA . ALA A 1 87 ? -15.586 4.736 9.996 1.00 97.69 87 ALA A CA 1
ATOM 666 C C . ALA A 1 87 ? -15.880 3.505 10.876 1.00 97.69 87 ALA A C 1
ATOM 668 O O . ALA A 1 87 ? -16.797 3.535 11.697 1.00 97.69 87 ALA A O 1
ATOM 669 N N . LYS A 1 88 ? -15.105 2.423 10.728 1.00 96.44 88 LYS A N 1
ATOM 670 C CA . LYS A 1 88 ? -15.188 1.213 11.562 1.00 96.44 88 LYS A CA 1
ATOM 671 C C . LYS A 1 88 ? -14.258 1.252 12.777 1.00 96.44 88 LYS A C 1
ATOM 673 O O . LYS A 1 88 ? -14.247 0.292 13.547 1.00 96.44 88 LYS A O 1
ATOM 678 N N . GLY A 1 89 ? -13.515 2.344 12.968 1.00 95.81 89 GLY A N 1
ATOM 679 C CA . GLY A 1 89 ? -12.555 2.509 14.060 1.00 95.81 89 GLY A CA 1
ATOM 680 C C . GLY A 1 89 ? -11.264 1.709 13.874 1.00 95.81 89 GLY A C 1
ATOM 681 O O . GLY A 1 89 ? -10.557 1.473 14.851 1.00 95.81 89 GLY A O 1
ATOM 682 N N . LEU A 1 90 ? -10.969 1.268 12.648 1.00 97.12 90 LEU A N 1
ATOM 683 C CA . LEU A 1 90 ? -9.747 0.543 12.310 1.00 97.12 90 LEU A CA 1
ATOM 684 C C . LEU A 1 90 ? -8.662 1.526 11.849 1.00 97.12 90 LEU A C 1
ATOM 686 O O . LEU A 1 90 ? -8.940 2.485 11.128 1.00 97.12 90 LEU A O 1
ATOM 690 N N . GLY A 1 91 ? -7.415 1.266 12.238 1.00 97.50 91 GLY A N 1
ATOM 691 C CA . GLY A 1 91 ? -6.247 1.922 11.658 1.00 97.50 91 GLY A CA 1
ATOM 692 C C . GLY A 1 91 ? -5.930 1.372 10.267 1.00 97.50 91 GLY A C 1
ATOM 693 O O . GLY A 1 91 ? -6.387 0.288 9.887 1.00 97.50 91 GLY A O 1
ATOM 694 N N . TRP A 1 92 ? -5.147 2.113 9.485 1.00 97.81 92 TRP A N 1
ATOM 695 C CA . TRP A 1 92 ? -4.768 1.701 8.139 1.00 97.81 92 TRP A CA 1
ATOM 696 C C . TRP A 1 92 ? -3.326 2.081 7.794 1.00 97.81 92 TRP A C 1
ATOM 698 O O . TRP A 1 92 ? -2.763 3.090 8.231 1.00 97.81 92 TRP A O 1
ATOM 708 N N . ASN A 1 93 ? -2.720 1.214 6.995 1.00 97.94 93 ASN A N 1
ATOM 709 C CA . ASN A 1 93 ? -1.321 1.225 6.607 1.00 97.94 93 ASN A CA 1
ATOM 710 C C . ASN A 1 93 ? -1.215 0.791 5.138 1.00 97.94 93 ASN A C 1
ATOM 712 O O . ASN A 1 93 ? -2.174 0.263 4.568 1.00 97.94 93 ASN A O 1
ATOM 716 N N . ILE A 1 94 ? -0.053 0.993 4.520 1.00 96.50 94 ILE A N 1
ATOM 717 C CA . ILE A 1 94 ? 0.165 0.685 3.100 1.00 96.50 94 ILE A CA 1
ATOM 718 C C . ILE A 1 94 ? 1.264 -0.359 2.935 1.00 96.50 94 ILE A C 1
ATOM 720 O O . ILE A 1 94 ? 2.324 -0.243 3.545 1.00 96.50 94 ILE A O 1
ATOM 724 N N . ILE A 1 95 ? 1.021 -1.347 2.075 1.00 92.31 95 ILE A N 1
ATOM 725 C CA . ILE A 1 95 ? 2.031 -2.271 1.556 1.00 92.31 95 ILE A CA 1
ATOM 726 C C . ILE A 1 95 ? 2.519 -1.750 0.207 1.00 92.31 95 ILE A C 1
ATOM 728 O O . ILE A 1 95 ? 1.727 -1.468 -0.696 1.00 92.31 95 ILE A O 1
ATOM 732 N N . ASN A 1 96 ? 3.838 -1.662 0.071 1.00 89.44 96 ASN A N 1
ATOM 733 C CA . ASN A 1 96 ? 4.535 -1.332 -1.161 1.00 89.44 96 ASN A CA 1
ATOM 734 C C . ASN A 1 96 ? 5.538 -2.448 -1.480 1.00 89.44 96 ASN A C 1
ATOM 736 O O . ASN A 1 96 ? 6.380 -2.774 -0.646 1.00 89.44 96 ASN A O 1
ATOM 740 N N . VAL A 1 97 ? 5.477 -2.995 -2.694 1.00 87.38 97 VAL A N 1
ATOM 741 C CA . VAL A 1 97 ? 6.375 -4.061 -3.176 1.00 87.38 97 VAL A CA 1
ATOM 742 C C . VAL A 1 97 ? 7.352 -3.415 -4.153 1.00 87.38 97 VAL A C 1
ATOM 744 O O . VAL A 1 97 ? 6.969 -3.172 -5.292 1.00 87.38 97 VAL A O 1
ATOM 747 N N . PRO A 1 98 ? 8.590 -3.066 -3.767 1.00 84.38 98 PRO A N 1
ATOM 748 C CA . PRO A 1 98 ? 9.357 -2.115 -4.569 1.00 84.38 98 PRO A CA 1
ATOM 749 C C . PRO A 1 98 ? 9.991 -2.721 -5.828 1.00 84.38 98 PRO A C 1
ATOM 751 O O . PRO A 1 98 ? 10.130 -2.033 -6.840 1.00 84.38 98 PRO A O 1
ATOM 754 N N . LEU A 1 99 ? 10.405 -3.991 -5.762 1.00 78.62 99 LEU A N 1
ATOM 755 C CA . LEU A 1 99 ? 11.277 -4.620 -6.764 1.00 78.62 99 LEU A CA 1
ATOM 756 C C . LEU A 1 99 ? 10.699 -5.898 -7.399 1.00 78.62 99 LEU A C 1
ATOM 758 O O . LEU A 1 99 ? 11.134 -6.249 -8.492 1.00 78.62 99 LEU A O 1
ATOM 762 N N . GLY A 1 100 ? 9.674 -6.502 -6.784 1.00 71.00 100 GLY A N 1
ATOM 763 C CA . GLY A 1 100 ? 8.735 -7.433 -7.425 1.00 71.00 100 GLY A CA 1
ATOM 764 C C . GLY A 1 100 ? 8.755 -8.869 -6.912 1.00 71.00 100 GLY A C 1
ATOM 765 O O . GLY A 1 100 ? 9.824 -9.396 -6.633 1.00 71.00 100 GLY A O 1
ATOM 766 N N . HIS A 1 101 ? 7.563 -9.486 -6.919 1.00 63.88 101 HIS A N 1
ATOM 767 C CA . HIS A 1 101 ? 7.332 -10.927 -6.762 1.00 63.88 101 HIS A CA 1
ATOM 768 C C . HIS A 1 101 ? 7.249 -11.560 -8.164 1.00 63.88 101 HIS A C 1
ATOM 770 O O . HIS A 1 101 ? 6.358 -11.189 -8.931 1.00 63.88 101 HIS A O 1
ATOM 776 N N . PRO A 1 102 ? 8.145 -12.478 -8.565 1.00 54.03 102 PRO A N 1
ATOM 777 C CA . PRO A 1 102 ? 7.966 -13.252 -9.791 1.00 54.03 102 PRO A CA 1
ATOM 778 C C . PRO A 1 102 ? 6.745 -14.180 -9.693 1.00 54.03 102 PRO A C 1
ATOM 780 O O . PRO A 1 102 ? 6.531 -14.838 -8.677 1.00 54.03 102 PRO A O 1
ATOM 783 N N . GLY A 1 103 ? 5.999 -14.298 -10.794 1.00 53.50 103 GLY A N 1
ATOM 784 C CA . GLY A 1 103 ? 4.818 -15.162 -10.883 1.00 53.50 103 GLY A CA 1
ATOM 785 C C . GLY A 1 103 ? 3.546 -14.471 -10.391 1.00 53.50 103 GLY A C 1
ATOM 786 O O . GLY A 1 103 ? 3.593 -13.385 -9.828 1.00 53.50 103 GLY A O 1
ATOM 787 N N . ASP A 1 104 ? 2.390 -15.081 -10.636 1.00 62.38 104 ASP A N 1
ATOM 788 C CA . ASP A 1 104 ? 1.070 -14.602 -10.193 1.00 62.38 104 ASP A CA 1
ATOM 789 C C . ASP A 1 104 ? 0.903 -14.713 -8.658 1.00 62.38 104 ASP A C 1
ATOM 791 O O . ASP A 1 104 ? -0.019 -15.334 -8.139 1.00 62.38 104 ASP A O 1
ATOM 795 N N . ALA A 1 105 ? 1.844 -14.152 -7.894 1.00 58.41 105 ALA A N 1
ATOM 796 C CA . ALA A 1 105 ? 1.892 -14.228 -6.435 1.00 58.41 105 ALA A CA 1
ATOM 797 C C . ALA A 1 105 ? 0.711 -13.502 -5.771 1.00 58.41 105 ALA A C 1
ATOM 799 O O . ALA A 1 105 ? 0.374 -13.771 -4.621 1.00 58.41 105 ALA A O 1
ATOM 800 N N . LEU A 1 106 ? 0.064 -12.597 -6.510 1.00 63.31 106 LEU A N 1
ATOM 801 C CA . LEU A 1 106 ? -1.133 -11.882 -6.076 1.00 63.31 106 LEU A CA 1
ATOM 802 C C . LEU A 1 106 ? -2.429 -12.642 -6.409 1.00 63.31 106 LEU A C 1
ATOM 804 O O . LEU A 1 106 ? -3.499 -12.203 -5.983 1.00 63.31 106 LEU A O 1
ATOM 808 N N . GLY A 1 107 ? -2.336 -13.774 -7.122 1.00 59.59 107 GLY A N 1
ATOM 809 C CA . GLY A 1 107 ? -3.459 -14.649 -7.458 1.00 59.59 107 GLY A CA 1
ATOM 810 C C . GLY A 1 107 ? -4.548 -13.939 -8.256 1.00 59.59 107 GLY A C 1
ATOM 811 O O . GLY A 1 107 ? -5.740 -14.169 -8.025 1.00 59.59 107 GLY A O 1
ATOM 812 N N . ASP A 1 108 ? -4.162 -13.015 -9.137 1.00 67.06 108 ASP A N 1
ATOM 813 C CA . ASP A 1 108 ? -5.116 -12.259 -9.931 1.00 67.06 108 ASP A CA 1
ATOM 814 C C . ASP A 1 108 ? -5.635 -13.120 -11.082 1.00 67.06 108 ASP A C 1
ATOM 816 O O . ASP A 1 108 ? -5.100 -13.117 -12.189 1.00 67.06 108 ASP A O 1
ATOM 820 N N . ALA A 1 109 ? -6.751 -13.804 -10.829 1.00 63.56 109 ALA A N 1
ATOM 821 C CA . ALA A 1 109 ? -7.424 -14.658 -11.804 1.00 63.56 109 ALA A CA 1
ATOM 822 C C . ALA A 1 109 ? -7.810 -13.943 -13.116 1.00 63.56 109 ALA A C 1
ATOM 824 O O . ALA A 1 109 ? -8.124 -14.609 -14.101 1.00 63.56 109 ALA A O 1
ATOM 825 N N . THR A 1 110 ? -7.814 -12.604 -13.144 1.00 70.25 110 THR A N 1
ATOM 826 C CA . THR A 1 110 ? -8.104 -11.824 -14.356 1.00 70.25 110 THR A CA 1
ATOM 827 C C . THR A 1 110 ? -6.873 -11.590 -15.234 1.00 70.25 110 THR A C 1
ATOM 829 O O . THR A 1 110 ? -7.022 -11.221 -16.398 1.00 70.25 110 THR A O 1
ATOM 832 N N . GLY A 1 111 ? -5.665 -11.784 -14.692 1.00 68.00 111 GLY A N 1
ATOM 833 C CA . GLY A 1 111 ? -4.403 -11.452 -15.354 1.00 68.00 111 GLY A CA 1
ATOM 834 C C . GLY A 1 111 ? -4.181 -9.950 -15.569 1.00 68.00 111 GLY A C 1
ATOM 835 O O . GLY A 1 111 ? -3.291 -9.572 -16.330 1.00 68.00 111 GLY A O 1
ATOM 836 N N . ALA A 1 112 ? -4.983 -9.085 -14.938 1.00 70.25 112 ALA A N 1
ATOM 837 C CA . ALA A 1 112 ? -4.849 -7.635 -15.062 1.00 70.25 112 ALA A CA 1
ATOM 838 C C . ALA A 1 112 ? -3.593 -7.106 -14.352 1.00 70.25 112 ALA A C 1
ATOM 840 O O . ALA A 1 112 ? -3.054 -6.066 -14.731 1.00 70.25 112 ALA A O 1
ATOM 841 N N . THR A 1 113 ? -3.119 -7.827 -13.337 1.00 70.88 113 THR A N 1
ATOM 842 C CA . THR A 1 113 ? -1.907 -7.495 -12.593 1.00 70.88 113 THR A CA 1
ATOM 843 C C . THR A 1 113 ? -0.670 -7.926 -13.385 1.00 70.88 113 THR A C 1
ATOM 845 O O . THR A 1 113 ? -0.498 -9.119 -13.646 1.00 70.88 113 THR A O 1
ATOM 848 N N . PRO A 1 114 ? 0.221 -6.995 -13.773 1.00 73.12 114 PRO A N 1
ATOM 849 C CA . PRO A 1 114 ? 1.443 -7.357 -14.478 1.00 73.12 114 PRO A CA 1
ATOM 850 C C . PRO A 1 114 ? 2.293 -8.298 -13.620 1.00 73.12 114 PRO A C 1
ATOM 852 O O . PRO A 1 114 ? 2.510 -8.022 -12.453 1.00 73.12 114 PRO A O 1
ATOM 855 N N . VAL A 1 115 ? 2.817 -9.383 -14.188 1.00 73.75 115 VAL A N 1
ATOM 856 C CA . VAL A 1 115 ? 3.716 -10.325 -13.476 1.00 73.75 115 VAL A CA 1
ATOM 857 C C . VAL A 1 115 ? 5.202 -9.992 -13.663 1.00 73.75 115 VAL A C 1
ATOM 859 O O . VAL A 1 115 ? 6.086 -10.721 -13.218 1.00 73.75 115 VAL A O 1
ATOM 862 N N . ALA A 1 116 ? 5.480 -8.899 -14.373 1.00 76.50 116 ALA A N 1
ATOM 863 C CA . ALA A 1 116 ? 6.813 -8.401 -14.665 1.00 76.50 116 ALA A CA 1
ATOM 864 C C . ALA A 1 116 ? 6.862 -6.880 -14.458 1.00 76.50 116 ALA A C 1
ATOM 866 O O . ALA A 1 116 ? 5.851 -6.186 -14.658 1.00 76.50 116 ALA A O 1
ATOM 867 N N . PRO A 1 117 ? 8.037 -6.336 -14.098 1.00 81.62 117 PRO A N 1
ATOM 868 C CA . PRO A 1 117 ? 8.208 -4.898 -14.043 1.00 81.62 117 PRO A CA 1
ATOM 869 C C . PRO A 1 117 ? 8.034 -4.277 -15.442 1.00 81.62 117 PRO A C 1
ATOM 871 O O . PRO A 1 117 ? 8.155 -4.968 -16.460 1.00 81.62 117 PRO A O 1
ATOM 874 N N . PRO A 1 118 ? 7.746 -2.969 -15.528 1.00 85.69 118 PRO A N 1
ATOM 875 C CA . PRO A 1 118 ? 7.638 -2.280 -16.806 1.00 85.69 118 PRO A CA 1
ATOM 876 C C . PRO A 1 118 ? 8.914 -2.425 -17.645 1.00 85.69 118 PRO A C 1
ATOM 878 O O . PRO A 1 118 ? 10.011 -2.451 -17.102 1.00 85.69 118 PRO A O 1
ATOM 881 N N 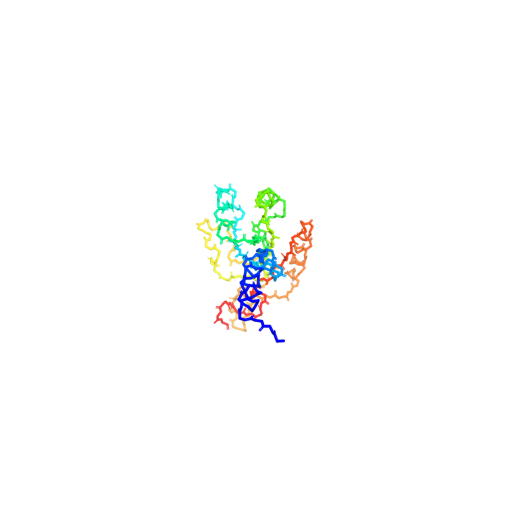. THR A 1 119 ? 8.804 -2.403 -18.976 1.00 86.31 119 THR A N 1
ATOM 882 C CA . THR A 1 119 ? 9.947 -2.591 -19.901 1.00 86.31 119 THR A CA 1
ATOM 883 C C . THR A 1 119 ? 11.078 -1.567 -19.748 1.00 86.31 119 THR A C 1
ATOM 885 O O . THR A 1 119 ? 12.202 -1.819 -20.175 1.00 86.31 119 THR A O 1
ATOM 888 N N . ARG A 1 120 ? 10.798 -0.410 -19.136 1.00 89.00 120 ARG A N 1
ATOM 889 C CA . ARG A 1 120 ? 11.799 0.616 -18.789 1.00 89.00 120 ARG A CA 1
ATOM 890 C C . ARG A 1 120 ? 12.655 0.235 -17.571 1.00 89.00 120 ARG A C 1
ATOM 892 O O . ARG A 1 120 ? 13.680 0.866 -17.322 1.00 89.00 120 ARG A O 1
ATOM 899 N N . TRP A 1 121 ? 12.238 -0.767 -16.799 1.00 87.00 121 TRP A N 1
ATOM 900 C CA . TRP A 1 121 ? 13.039 -1.380 -15.746 1.00 87.00 121 TRP A CA 1
ATOM 901 C C . TRP A 1 121 ? 13.843 -2.529 -16.342 1.00 87.00 121 TRP A C 1
ATOM 903 O O . TRP A 1 121 ? 13.350 -3.302 -17.162 1.00 87.00 121 TRP A O 1
ATOM 913 N N . ARG A 1 122 ? 15.108 -2.634 -15.947 1.00 82.88 122 ARG A N 1
ATOM 914 C CA . ARG A 1 122 ? 15.986 -3.687 -16.440 1.00 82.88 122 ARG A CA 1
ATOM 915 C C . ARG A 1 122 ? 15.796 -4.897 -15.546 1.00 82.88 122 ARG A C 1
ATOM 917 O O . ARG A 1 122 ? 15.989 -4.810 -14.337 1.00 82.88 122 ARG A O 1
ATOM 924 N N . MET A 1 123 ? 15.439 -6.020 -16.157 1.00 80.12 123 MET A N 1
ATOM 925 C CA . MET A 1 123 ? 15.553 -7.307 -15.486 1.00 80.12 123 MET A CA 1
ATOM 926 C C . MET A 1 123 ? 17.025 -7.593 -15.211 1.00 80.12 123 MET A C 1
ATOM 928 O O . MET A 1 123 ? 17.900 -7.192 -15.984 1.00 80.12 123 MET A O 1
ATOM 932 N N . ALA A 1 124 ? 17.292 -8.278 -14.110 1.00 77.44 124 ALA A N 1
ATOM 933 C CA . ALA A 1 124 ? 18.630 -8.751 -13.839 1.00 77.44 124 ALA A CA 1
ATOM 934 C C . ALA A 1 124 ? 18.977 -9.882 -14.821 1.00 77.44 124 ALA A C 1
ATOM 936 O O . ALA A 1 124 ? 18.104 -10.643 -15.245 1.00 77.44 124 ALA A O 1
ATOM 937 N N . GLU A 1 125 ? 20.243 -9.942 -15.227 1.00 81.75 125 GLU A N 1
ATOM 938 C CA . GLU A 1 125 ? 20.725 -10.828 -16.285 1.00 81.75 125 GLU A CA 1
ATOM 939 C C . GLU A 1 125 ? 22.023 -11.501 -15.834 1.00 81.75 125 GLU A C 1
ATOM 941 O O . GLU A 1 125 ? 22.948 -10.842 -15.353 1.00 81.75 125 GLU A O 1
ATOM 946 N N . ARG A 1 126 ? 22.077 -12.829 -15.946 1.00 80.81 126 ARG A N 1
ATOM 947 C CA . ARG A 1 126 ? 23.282 -13.623 -15.681 1.00 80.81 126 ARG A CA 1
ATOM 948 C C . ARG A 1 126 ? 24.280 -13.495 -16.844 1.00 80.81 126 ARG A C 1
ATOM 950 O O . ARG A 1 126 ? 23.876 -13.161 -17.953 1.00 80.81 126 ARG A O 1
ATOM 957 N N . PRO A 1 127 ? 25.568 -13.847 -16.650 1.00 86.81 127 PRO A N 1
ATOM 958 C CA . PRO A 1 127 ? 26.549 -13.866 -17.742 1.00 86.81 127 PRO A CA 1
ATOM 959 C C . PRO A 1 127 ? 26.176 -14.760 -18.938 1.00 86.81 127 PRO A C 1
ATOM 961 O O . PRO A 1 127 ? 26.693 -14.556 -20.030 1.00 86.81 127 PRO A O 1
ATOM 964 N N . ASP A 1 128 ? 25.295 -15.745 -18.736 1.00 91.56 128 ASP A N 1
ATOM 965 C CA . ASP A 1 128 ? 24.769 -16.631 -19.782 1.00 91.56 128 ASP A CA 1
ATOM 966 C C . ASP A 1 128 ? 23.547 -16.056 -20.534 1.00 91.56 128 ASP A C 1
ATOM 968 O O . ASP A 1 128 ? 23.011 -16.713 -21.425 1.00 91.56 128 ASP A O 1
ATOM 972 N N . GLY A 1 129 ? 23.103 -14.840 -20.192 1.00 87.19 129 GLY A N 1
ATOM 973 C CA . GLY A 1 129 ? 21.945 -14.167 -20.785 1.00 87.19 129 GLY A CA 1
ATOM 974 C C . GLY A 1 129 ? 20.599 -14.499 -20.130 1.00 87.19 129 GLY A C 1
ATOM 975 O O . GLY A 1 129 ? 19.567 -13.958 -20.536 1.00 87.19 129 GLY A O 1
ATOM 976 N N . THR A 1 130 ? 20.568 -15.360 -19.107 1.00 84.69 130 THR A N 1
ATOM 977 C CA . THR A 1 130 ? 19.330 -15.699 -18.390 1.00 84.69 130 THR A CA 1
ATOM 978 C C . THR A 1 130 ? 18.815 -14.494 -17.613 1.00 84.69 130 THR A C 1
ATOM 980 O O . THR A 1 130 ? 19.538 -13.928 -16.788 1.00 84.69 130 THR A O 1
ATOM 983 N N . LYS A 1 131 ? 17.546 -14.133 -17.833 1.00 79.88 131 LYS A N 1
ATOM 984 C CA . LYS A 1 131 ? 16.894 -12.987 -17.188 1.00 79.88 131 LYS A CA 1
ATOM 985 C C . LYS A 1 131 ? 15.981 -13.413 -16.052 1.00 79.88 131 LYS A C 1
ATOM 987 O O . LYS A 1 131 ? 15.300 -14.430 -16.146 1.00 79.88 131 LYS A O 1
ATOM 992 N N . TYR A 1 132 ? 15.926 -12.591 -15.015 1.00 76.12 132 TYR A N 1
ATOM 993 C CA . TYR A 1 132 ? 15.016 -12.763 -13.894 1.00 76.12 132 TYR A CA 1
ATOM 994 C C . TYR A 1 132 ? 14.457 -11.407 -13.458 1.00 76.12 132 TYR A C 1
ATOM 996 O O . TYR A 1 132 ? 15.152 -10.388 -13.458 1.00 76.12 132 TYR A O 1
ATOM 1004 N N . SER A 1 133 ? 13.170 -11.391 -13.108 1.00 68.94 133 SER A N 1
ATOM 1005 C CA . SER A 1 133 ? 12.476 -10.196 -12.610 1.00 68.94 133 SER A CA 1
ATOM 1006 C C . SER A 1 133 ? 12.893 -9.826 -11.185 1.00 68.94 133 SER A C 1
ATOM 1008 O O . SER A 1 133 ? 12.512 -8.764 -10.701 1.00 68.94 133 SER A O 1
ATOM 1010 N N . GLY A 1 134 ? 13.702 -10.675 -10.541 1.00 62.53 134 GLY A N 1
ATOM 1011 C CA . GLY A 1 134 ? 14.293 -10.436 -9.237 1.00 62.53 134 GLY A CA 1
ATOM 1012 C C . GLY A 1 134 ? 15.243 -9.246 -9.255 1.00 62.53 134 GLY A C 1
ATOM 1013 O O . GLY A 1 134 ? 16.425 -9.364 -9.561 1.00 62.53 134 GLY A O 1
ATOM 1014 N N . THR A 1 135 ? 14.710 -8.104 -8.839 1.00 66.06 135 THR A N 1
ATOM 1015 C CA . THR A 1 135 ? 15.413 -7.057 -8.092 1.00 66.06 135 THR A CA 1
ATOM 1016 C C . THR A 1 135 ? 16.624 -6.409 -8.757 1.00 66.06 135 THR A C 1
ATOM 1018 O O . THR A 1 135 ? 17.746 -6.909 -8.752 1.00 66.06 135 THR A O 1
ATOM 1021 N N . SER A 1 136 ? 16.418 -5.184 -9.243 1.00 65.19 136 SER A N 1
ATOM 1022 C CA . SER A 1 136 ? 17.514 -4.301 -9.624 1.00 65.19 136 SER A CA 1
ATOM 1023 C C . SER A 1 136 ? 17.229 -2.871 -9.163 1.00 65.19 136 SER A C 1
ATOM 1025 O O . SER A 1 136 ? 16.238 -2.255 -9.554 1.00 65.19 136 SER A O 1
ATOM 1027 N N . LEU A 1 137 ? 18.107 -2.337 -8.310 1.00 78.69 137 LEU A N 1
ATOM 1028 C CA . LEU A 1 137 ? 18.116 -0.924 -7.936 1.00 78.69 137 LEU A CA 1
ATOM 1029 C C . LEU A 1 137 ? 18.893 -0.150 -8.995 1.00 78.69 137 LEU A C 1
ATOM 1031 O O . LEU A 1 137 ? 20.121 -0.186 -9.045 1.00 78.69 137 LEU A O 1
ATOM 1035 N N . HIS A 1 138 ? 18.174 0.555 -9.855 1.00 83.56 138 HIS A N 1
ATOM 1036 C CA . HIS A 1 138 ? 18.774 1.381 -10.890 1.00 83.56 138 HIS A CA 1
ATOM 1037 C C . HIS A 1 138 ? 17.821 2.506 -11.303 1.00 83.56 138 HIS A C 1
ATOM 1039 O O . HIS A 1 138 ? 16.616 2.403 -11.082 1.00 83.56 138 HIS A O 1
ATOM 1045 N N . PRO A 1 139 ? 18.304 3.571 -11.962 1.00 89.25 139 PRO A N 1
ATOM 1046 C CA . PRO A 1 139 ? 17.417 4.485 -12.676 1.00 89.25 139 PRO A CA 1
ATOM 1047 C C . PRO A 1 139 ? 16.730 3.769 -13.859 1.00 89.25 139 PRO A C 1
ATOM 1049 O O . PRO A 1 139 ? 17.432 3.085 -14.610 1.00 89.25 139 PRO A O 1
ATOM 1052 N N . PRO A 1 140 ? 15.403 3.897 -14.063 1.00 90.62 140 PRO A N 1
ATOM 1053 C CA . PRO A 1 140 ? 14.470 4.744 -13.312 1.00 90.62 140 PRO A CA 1
ATOM 1054 C C . PRO A 1 140 ? 13.784 4.058 -12.112 1.00 90.62 140 PRO A C 1
ATOM 1056 O O . PRO A 1 140 ? 13.130 4.747 -11.336 1.00 90.62 140 PRO A O 1
ATOM 1059 N N . ALA A 1 141 ? 13.946 2.746 -11.915 1.00 88.56 141 ALA A N 1
ATOM 1060 C CA . ALA A 1 141 ? 13.250 1.961 -10.888 1.00 88.56 141 ALA A CA 1
ATOM 1061 C C . ALA A 1 141 ? 13.331 2.538 -9.466 1.00 88.56 141 ALA A C 1
ATOM 1063 O O . ALA A 1 141 ? 12.318 2.630 -8.768 1.00 88.56 141 ALA A O 1
ATOM 1064 N N . THR A 1 142 ? 14.514 2.987 -9.042 1.00 89.50 142 THR A N 1
ATOM 1065 C CA . THR A 1 142 ? 14.684 3.621 -7.725 1.00 89.50 142 THR A CA 1
ATOM 1066 C C . THR A 1 142 ? 13.894 4.926 -7.624 1.00 89.50 142 THR A C 1
ATOM 1068 O O . THR A 1 142 ? 13.222 5.164 -6.623 1.00 89.50 142 THR A O 1
ATOM 1071 N N . GLN A 1 143 ? 13.953 5.765 -8.661 1.00 93.25 143 GLN A N 1
ATOM 1072 C CA . GLN A 1 143 ? 13.300 7.074 -8.664 1.00 93.25 143 GLN A CA 1
ATOM 1073 C C . GLN A 1 143 ? 11.777 6.925 -8.644 1.00 93.25 143 GLN A C 1
ATOM 1075 O O . GLN A 1 143 ? 11.103 7.572 -7.850 1.00 93.25 143 GLN A O 1
ATOM 1080 N N . GLU A 1 144 ? 11.247 6.004 -9.443 1.00 93.19 144 GLU A N 1
ATOM 1081 C CA . GLU A 1 144 ? 9.810 5.746 -9.510 1.00 93.19 144 GLU A CA 1
ATOM 1082 C C . GLU A 1 144 ? 9.251 5.196 -8.192 1.00 93.19 144 GLU A C 1
ATOM 1084 O O . GLU A 1 144 ? 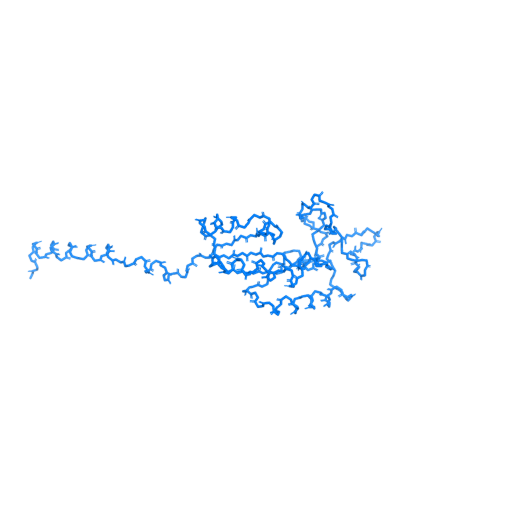8.184 5.625 -7.762 1.00 93.19 144 GLU A O 1
ATOM 1089 N N . ASN A 1 145 ? 9.985 4.315 -7.501 1.00 91.75 145 ASN A N 1
ATOM 1090 C CA . ASN A 1 145 ? 9.606 3.870 -6.156 1.00 91.75 145 ASN A CA 1
ATOM 1091 C C . ASN A 1 145 ? 9.597 5.026 -5.148 1.00 91.75 145 ASN A C 1
ATOM 1093 O O . ASN A 1 145 ? 8.656 5.165 -4.370 1.00 91.75 145 ASN A O 1
ATOM 1097 N N . VAL A 1 146 ? 10.628 5.878 -5.161 1.00 93.88 146 VAL A N 1
ATOM 1098 C CA . VAL A 1 146 ? 10.687 7.055 -4.281 1.00 93.88 146 VAL A CA 1
ATOM 1099 C C . VAL A 1 146 ? 9.503 7.988 -4.541 1.00 93.88 146 VAL A C 1
ATOM 1101 O O . VAL A 1 146 ? 8.880 8.472 -3.593 1.00 93.88 146 VAL A O 1
ATOM 1104 N N . ASP A 1 147 ? 9.164 8.224 -5.805 1.00 96.00 147 ASP A N 1
ATOM 1105 C CA . ASP A 1 147 ? 8.052 9.095 -6.176 1.00 96.00 147 ASP A CA 1
ATOM 1106 C C . ASP A 1 147 ? 6.693 8.483 -5.822 1.00 96.00 147 ASP A C 1
ATOM 1108 O O . ASP A 1 147 ? 5.822 9.200 -5.324 1.00 96.00 147 ASP A O 1
ATOM 1112 N N . ALA A 1 148 ? 6.528 7.165 -5.964 1.00 94.88 148 ALA A N 1
ATOM 1113 C CA . ALA A 1 148 ? 5.340 6.460 -5.491 1.00 94.88 148 ALA A CA 1
ATOM 1114 C C . ALA A 1 148 ? 5.172 6.597 -3.968 1.00 94.88 148 ALA A C 1
ATOM 1116 O O . ALA A 1 148 ? 4.109 7.002 -3.499 1.00 94.88 148 ALA A O 1
ATOM 1117 N N . ILE A 1 149 ? 6.234 6.376 -3.183 1.00 95.38 149 ILE A N 1
ATOM 1118 C CA . ILE A 1 149 ? 6.202 6.546 -1.721 1.00 95.38 149 ILE A CA 1
ATOM 1119 C C . ILE A 1 149 ? 5.860 7.987 -1.323 1.00 95.38 149 ILE A C 1
ATOM 1121 O O . ILE A 1 149 ? 5.098 8.199 -0.379 1.00 95.38 149 ILE A O 1
ATOM 1125 N N . ARG A 1 150 ? 6.380 8.994 -2.037 1.00 96.75 150 ARG A N 1
ATOM 1126 C CA . ARG A 1 150 ? 6.024 10.405 -1.796 1.00 96.75 150 ARG A CA 1
ATOM 1127 C C . ARG A 1 150 ? 4.536 10.660 -2.017 1.00 96.75 150 ARG A C 1
ATOM 1129 O O . ARG A 1 150 ? 3.921 11.342 -1.198 1.00 96.75 150 ARG A O 1
ATOM 1136 N N . GLN A 1 151 ? 3.962 10.099 -3.079 1.00 97.19 151 GLN A N 1
ATOM 1137 C CA . GLN A 1 151 ? 2.531 10.215 -3.364 1.00 97.19 151 GLN A CA 1
ATOM 1138 C C . GLN A 1 151 ? 1.686 9.495 -2.307 1.00 97.19 151 GLN A C 1
ATOM 1140 O O . GLN A 1 151 ? 0.751 10.082 -1.767 1.00 97.19 151 GLN A O 1
ATOM 1145 N N . ILE A 1 152 ? 2.064 8.273 -1.925 1.00 96.50 152 ILE A N 1
ATOM 1146 C CA . ILE A 1 152 ? 1.396 7.501 -0.867 1.00 96.50 152 ILE A CA 1
ATOM 1147 C C . ILE A 1 152 ? 1.442 8.252 0.471 1.00 96.50 152 ILE A C 1
ATOM 1149 O O . ILE A 1 152 ? 0.439 8.342 1.178 1.00 96.50 152 ILE A O 1
ATOM 1153 N N . ARG A 1 153 ? 2.584 8.858 0.817 1.00 96.62 153 ARG A N 1
ATOM 1154 C CA . ARG A 1 153 ? 2.752 9.620 2.063 1.00 96.62 153 ARG A CA 1
ATOM 1155 C C . ARG A 1 153 ? 1.792 10.807 2.170 1.00 96.62 153 ARG A C 1
ATOM 1157 O O . ARG A 1 153 ? 1.454 11.194 3.287 1.00 96.62 153 ARG A O 1
ATOM 1164 N N . ALA A 1 154 ? 1.319 11.362 1.052 1.00 96.56 154 ALA A N 1
ATOM 1165 C CA . ALA A 1 154 ? 0.326 12.436 1.062 1.00 96.56 154 ALA A CA 1
ATOM 1166 C C . ALA A 1 154 ? -1.023 11.998 1.668 1.00 96.56 154 ALA A C 1
ATOM 1168 O O . ALA A 1 154 ? -1.747 12.844 2.190 1.00 96.56 154 ALA A O 1
ATOM 1169 N N . LEU A 1 155 ? -1.329 10.692 1.667 1.00 95.62 155 LEU A N 1
ATOM 1170 C CA . LEU A 1 155 ? -2.498 10.129 2.351 1.00 95.62 155 LEU A CA 1
ATOM 1171 C C . LEU A 1 155 ? -2.325 10.034 3.876 1.00 95.62 155 LEU A C 1
ATOM 1173 O O . LEU A 1 155 ? -3.308 9.837 4.576 1.00 95.62 155 LEU A O 1
ATOM 1177 N N . LYS A 1 156 ? -1.099 10.197 4.394 1.00 97.19 156 LYS A N 1
ATOM 1178 C CA . LYS A 1 156 ? -0.744 10.064 5.820 1.00 97.19 156 LYS A CA 1
ATOM 1179 C C . LYS A 1 156 ? -1.091 8.686 6.432 1.00 97.19 156 LYS A C 1
ATOM 1181 O O . LYS A 1 156 ? -1.709 8.653 7.495 1.00 97.19 156 LYS A O 1
ATOM 1186 N N . PRO A 1 157 ? -0.678 7.560 5.812 1.00 96.94 157 PRO A N 1
ATOM 1187 C CA . PRO A 1 157 ? -0.843 6.239 6.424 1.00 96.94 157 PRO A CA 1
ATOM 1188 C C . PRO A 1 157 ? -0.114 6.152 7.768 1.00 96.94 157 PRO A C 1
ATOM 1190 O O . PRO A 1 157 ? 0.884 6.851 7.973 1.00 96.94 157 PRO A O 1
ATOM 1193 N N . GLY A 1 158 ? -0.547 5.240 8.643 1.00 96.38 158 GLY A N 1
ATOM 1194 C CA . GLY A 1 158 ? 0.164 4.967 9.895 1.00 96.38 158 GLY A CA 1
ATOM 1195 C C . GLY A 1 158 ? 1.595 4.486 9.639 1.00 96.38 158 GLY A C 1
ATOM 1196 O O . GLY A 1 158 ? 2.558 5.035 10.170 1.00 96.38 158 GLY A O 1
ATOM 1197 N N . THR A 1 159 ? 1.737 3.480 8.777 1.00 96.69 159 THR A N 1
ATOM 1198 C CA . THR A 1 159 ? 3.015 2.920 8.325 1.00 96.69 159 THR A CA 1
ATOM 1199 C C . THR A 1 159 ? 2.965 2.629 6.828 1.00 96.69 159 THR A C 1
ATOM 1201 O O . THR A 1 159 ? 1.923 2.251 6.291 1.00 96.69 159 THR A O 1
ATOM 1204 N N . ILE A 1 160 ? 4.108 2.774 6.155 1.00 95.19 160 ILE A N 1
ATOM 1205 C CA . ILE A 1 160 ? 4.325 2.214 4.819 1.00 95.19 160 ILE A CA 1
ATOM 1206 C C . ILE A 1 160 ? 5.336 1.079 4.962 1.00 95.19 160 ILE A C 1
ATOM 1208 O O . ILE A 1 160 ? 6.473 1.310 5.372 1.00 95.19 160 ILE A O 1
ATOM 1212 N N . PHE A 1 161 ? 4.904 -0.140 4.666 1.00 92.00 161 PHE A N 1
ATOM 1213 C CA . PHE A 1 161 ? 5.738 -1.331 4.670 1.00 92.00 161 PHE A CA 1
ATOM 1214 C C . PHE A 1 161 ? 6.386 -1.506 3.299 1.00 92.00 161 PHE A C 1
ATOM 1216 O O . PHE A 1 161 ? 5.708 -1.435 2.272 1.00 92.00 161 PHE A O 1
ATOM 1223 N N . LEU A 1 162 ? 7.700 -1.718 3.300 1.00 87.88 162 LEU A N 1
ATOM 1224 C CA . LEU A 1 162 ? 8.433 -2.180 2.130 1.00 87.88 162 LEU A CA 1
ATOM 1225 C C . LEU A 1 162 ? 8.528 -3.697 2.238 1.00 87.88 162 LEU A C 1
ATOM 1227 O O . LEU A 1 162 ? 9.098 -4.200 3.204 1.00 87.88 162 LEU A O 1
ATOM 1231 N N . ASP A 1 163 ? 7.934 -4.380 1.268 1.00 83.31 163 ASP A N 1
ATOM 1232 C CA . ASP A 1 163 ? 7.882 -5.837 1.203 1.00 83.31 163 ASP A CA 1
ATOM 1233 C C . ASP A 1 163 ? 9.270 -6.496 1.250 1.00 83.31 163 ASP A C 1
ATOM 1235 O O . ASP A 1 163 ? 10.270 -5.871 0.891 1.00 83.31 163 ASP A O 1
ATOM 1239 N N . ASP A 1 164 ? 9.347 -7.752 1.698 1.00 72.38 164 ASP A N 1
ATOM 1240 C CA . ASP A 1 164 ? 10.610 -8.483 1.872 1.00 72.38 164 ASP A CA 1
ATOM 1241 C C . ASP A 1 164 ? 11.289 -8.852 0.545 1.00 72.38 164 ASP A C 1
ATOM 1243 O O . ASP A 1 164 ? 12.476 -9.195 0.528 1.00 72.38 164 ASP A O 1
ATOM 1247 N N . ASP A 1 165 ? 10.582 -8.676 -0.571 1.00 70.81 165 ASP A N 1
ATOM 1248 C CA . ASP A 1 165 ? 11.165 -8.594 -1.909 1.00 70.81 165 ASP A CA 1
ATOM 1249 C C . ASP A 1 165 ? 12.001 -7.334 -2.150 1.00 70.81 165 ASP A C 1
ATOM 1251 O O . ASP A 1 165 ? 12.621 -7.167 -3.199 1.00 70.81 165 ASP A O 1
ATOM 1255 N N . PHE A 1 166 ? 12.129 -6.461 -1.154 1.00 68.38 166 PHE A N 1
ATOM 1256 C CA . PHE A 1 166 ? 13.201 -5.476 -1.075 1.00 68.38 166 PHE A CA 1
ATOM 1257 C C . PHE A 1 166 ? 14.560 -6.121 -0.724 1.00 68.38 166 PHE A C 1
ATOM 1259 O O . PHE A 1 166 ? 15.327 -5.620 0.099 1.00 68.38 166 PHE A O 1
ATOM 1266 N N . ARG A 1 167 ? 14.873 -7.248 -1.367 1.00 64.50 167 ARG A N 1
ATOM 1267 C CA . ARG A 1 167 ? 16.135 -7.989 -1.271 1.00 64.50 167 ARG A CA 1
ATOM 1268 C C . ARG A 1 167 ? 16.764 -8.092 -2.649 1.00 64.50 167 ARG A C 1
ATOM 1270 O O . ARG A 1 167 ? 16.055 -8.121 -3.636 1.00 64.50 167 ARG A O 1
ATOM 1277 N N . LEU A 1 168 ? 18.086 -8.179 -2.736 1.00 65.69 168 LEU A N 1
ATOM 1278 C CA . LEU A 1 168 ? 18.757 -8.496 -3.999 1.00 65.69 168 LEU A CA 1
ATOM 1279 C C . LEU A 1 168 ? 18.781 -10.023 -4.158 1.00 65.69 168 LEU A C 1
ATOM 1281 O O . LEU A 1 168 ? 19.684 -10.673 -3.637 1.00 65.69 168 LEU A O 1
ATOM 1285 N N . ALA A 1 169 ? 17.768 -10.595 -4.810 1.00 63.59 169 ALA A N 1
ATOM 1286 C CA . ALA A 1 169 ? 17.622 -12.040 -5.001 1.00 63.59 169 ALA A CA 1
ATOM 1287 C C . ALA A 1 169 ? 17.067 -12.372 -6.391 1.00 63.59 169 ALA A C 1
ATOM 1289 O O . ALA A 1 169 ? 16.493 -11.525 -7.072 1.00 63.59 169 ALA A O 1
ATOM 1290 N N . GLN A 1 170 ? 17.239 -13.619 -6.833 1.00 66.19 170 GLN A N 1
ATOM 1291 C CA . GLN A 1 170 ? 16.744 -14.040 -8.151 1.00 66.19 170 GLN A CA 1
ATOM 1292 C C . GLN A 1 170 ? 15.232 -14.271 -8.157 1.00 66.19 170 GLN A C 1
ATOM 1294 O O . GLN A 1 170 ? 14.579 -14.111 -9.188 1.00 66.19 170 GLN A O 1
ATOM 1299 N N . GLY A 1 171 ? 14.690 -14.601 -6.989 1.00 62.62 171 GLY A N 1
ATOM 1300 C CA . GLY A 1 171 ? 13.275 -14.766 -6.711 1.00 62.62 171 GLY A CA 1
ATOM 1301 C C . GLY A 1 171 ? 13.078 -15.284 -5.282 1.00 62.62 171 GLY A C 1
ATOM 1302 O O . GLY A 1 171 ? 14.048 -15.414 -4.531 1.00 62.62 171 GLY A O 1
ATOM 1303 N N . PRO A 1 172 ? 11.839 -15.590 -4.881 1.00 56.53 172 PRO A N 1
ATOM 1304 C CA . PRO A 1 172 ? 11.553 -16.220 -3.602 1.00 56.53 172 PRO A CA 1
ATOM 1305 C C . PRO A 1 172 ? 12.248 -17.585 -3.494 1.00 56.53 172 PRO A C 1
ATOM 1307 O O . PRO A 1 172 ? 12.046 -18.460 -4.333 1.00 56.53 172 PRO A O 1
ATOM 1310 N N . GLY A 1 173 ? 13.058 -17.775 -2.448 1.00 58.75 173 GLY A N 1
ATOM 1311 C CA . GLY A 1 173 ? 13.707 -19.057 -2.146 1.00 58.75 173 GLY A CA 1
ATOM 1312 C C . GLY A 1 173 ? 14.939 -19.413 -2.992 1.00 58.75 173 GLY A C 1
ATOM 1313 O O . GLY A 1 173 ? 15.385 -20.558 -2.915 1.00 58.75 173 GLY A O 1
ATOM 1314 N N . VAL A 1 174 ? 15.484 -18.464 -3.768 1.00 57.28 174 VAL A N 1
ATOM 1315 C CA . VAL A 1 174 ? 16.693 -18.621 -4.606 1.00 57.28 174 VAL A CA 1
ATOM 1316 C C . VAL A 1 174 ? 17.728 -17.561 -4.262 1.00 57.28 174 VAL A C 1
ATOM 1318 O O . VAL A 1 174 ? 18.889 -17.949 -4.014 1.00 57.28 174 VAL A O 1
#

Foldseek 3Di:
DDDPVNVVVVVVVVVVVVVVPPVVVVPVVPQDAAEDEDELVCCVVCVCVLVVCVVVVHAEYEYEAEAQADGPDALVRCVVSCVSNVVSNHAYEYEYAQQAAADPPVVPPVCPDDNAHPPQDDFDADPVGDGASQDDPDPPSVVSSVVRVVRNCVSVHPYYDHDPSNDRDRHPPD